Protein AF-A0A7V2F129-F1 (afdb_monomer)

pLDDT: mean 73.61, std 11.7, range [43.06, 91.44]

Foldseek 3Di:
DVVVCCLQCVLLVLLVVLVVCCVPPPPPVCQVVQQVLLVVLLVVQVVVVLVCVVVVNDQDPHDDDDDNRHPVSNSSSSSSVSSVVVVLVPDDPVVNVVVVCVVVCVVVVSVVVSVVVVVVVVVVVVVVD

Structure (mmCIF, N/CA/C/O backbone):
data_AF-A0A7V2F129-F1
#
_entry.id   AF-A0A7V2F129-F1
#
loop_
_atom_site.group_PDB
_atom_site.id
_atom_site.type_symbol
_atom_site.label_atom_id
_atom_site.label_alt_id
_atom_site.label_comp_id
_atom_site.label_asym_id
_atom_site.label_entity_id
_atom_site.label_seq_id
_atom_site.pdbx_PDB_ins_code
_atom_site.Cartn_x
_atom_site.Cartn_y
_atom_site.Cartn_z
_atom_site.occupancy
_atom_site.B_iso_or_equiv
_atom_site.auth_seq_id
_atom_site.auth_comp_id
_atom_site.auth_asym_id
_atom_site.auth_atom_id
_atom_site.pdbx_PDB_model_num
ATOM 1 N N . MET A 1 1 ? -5.299 -11.282 -24.309 1.00 58.06 1 MET A N 1
ATOM 2 C CA . MET A 1 1 ? -5.297 -9.811 -24.109 1.00 58.06 1 MET A CA 1
ATOM 3 C C . MET A 1 1 ? -5.269 -9.439 -22.627 1.00 58.06 1 MET A C 1
ATOM 5 O O . MET A 1 1 ? -4.355 -8.744 -22.212 1.00 58.06 1 MET A O 1
ATOM 9 N N . ILE A 1 2 ? -6.183 -9.981 -21.817 1.00 59.91 2 ILE A N 1
ATOM 10 C CA . ILE A 1 2 ? -6.295 -9.723 -20.370 1.00 59.91 2 ILE A CA 1
ATOM 11 C C . ILE A 1 2 ? -5.009 -10.062 -19.586 1.00 59.91 2 ILE A C 1
ATOM 13 O O . ILE A 1 2 ? -4.531 -9.243 -18.810 1.00 59.91 2 ILE A O 1
ATOM 17 N N . LEU A 1 3 ? -4.373 -11.208 -19.854 1.00 58.84 3 LEU A N 1
ATOM 18 C CA . LEU A 1 3 ? -3.151 -11.629 -19.147 1.00 58.84 3 LEU A CA 1
ATOM 19 C C . LEU A 1 3 ? -1.965 -10.655 -19.320 1.00 58.84 3 LEU A C 1
ATOM 21 O O . LEU A 1 3 ? -1.200 -10.443 -18.387 1.00 58.84 3 LEU A O 1
ATOM 25 N N . LYS A 1 4 ? -1.844 -10.018 -20.498 1.00 65.19 4 LYS A N 1
ATOM 26 C CA . LYS A 1 4 ? -0.794 -9.018 -20.768 1.00 65.19 4 LYS A CA 1
ATOM 27 C C . LYS A 1 4 ? -0.984 -7.754 -19.929 1.00 65.19 4 LYS A C 1
ATOM 29 O O . LYS A 1 4 ? 0.002 -7.149 -19.523 1.00 65.19 4 LYS A O 1
ATOM 34 N N . PHE A 1 5 ? -2.231 -7.373 -19.647 1.00 65.44 5 PHE A N 1
ATOM 35 C CA . PHE A 1 5 ? -2.540 -6.224 -18.797 1.00 65.44 5 PHE A CA 1
ATOM 36 C C . PHE A 1 5 ? -2.106 -6.472 -17.346 1.00 65.44 5 PHE A C 1
ATOM 38 O O . PHE A 1 5 ? -1.450 -5.620 -16.751 1.00 65.44 5 PHE A O 1
ATOM 45 N N . PHE A 1 6 ? -2.378 -7.670 -16.815 1.00 65.50 6 PHE A N 1
ATOM 46 C CA . PHE A 1 6 ? -1.966 -8.069 -15.464 1.00 65.50 6 PHE A CA 1
ATOM 47 C C . PHE A 1 6 ? -0.445 -8.036 -15.269 1.00 65.50 6 PHE A C 1
ATOM 49 O O . PHE A 1 6 ? 0.035 -7.590 -14.230 1.00 65.50 6 PHE A O 1
ATOM 56 N N . THR A 1 7 ? 0.320 -8.450 -16.281 1.00 67.19 7 THR A N 1
ATOM 57 C CA . THR A 1 7 ? 1.788 -8.410 -16.229 1.00 67.19 7 THR A CA 1
ATOM 58 C C . THR A 1 7 ? 2.375 -7.028 -16.506 1.00 67.19 7 THR A C 1
ATOM 60 O O . THR A 1 7 ? 3.459 -6.727 -16.014 1.00 67.19 7 THR A O 1
ATOM 63 N N . ALA A 1 8 ? 1.692 -6.197 -17.298 1.00 70.25 8 ALA A N 1
ATOM 64 C CA . ALA A 1 8 ? 2.155 -4.853 -17.644 1.00 70.25 8 ALA A CA 1
ATOM 65 C C . ALA A 1 8 ? 1.895 -3.833 -16.523 1.00 70.25 8 ALA A C 1
ATOM 67 O O . ALA A 1 8 ? 2.695 -2.920 -16.330 1.00 70.25 8 ALA A O 1
ATOM 68 N N . TYR A 1 9 ? 0.808 -4.004 -15.762 1.00 78.12 9 TYR A N 1
ATOM 69 C CA . TYR A 1 9 ? 0.388 -3.067 -14.716 1.00 78.12 9 TYR A CA 1
ATOM 70 C C . TYR A 1 9 ? 0.094 -3.765 -13.377 1.00 78.12 9 TYR A C 1
ATOM 72 O O . TYR A 1 9 ? -1.008 -3.630 -12.836 1.00 78.12 9 TYR A O 1
ATOM 80 N N . PRO A 1 10 ? 1.074 -4.478 -12.789 1.00 77.56 10 PRO A N 1
ATOM 81 C CA . PRO A 1 10 ? 0.868 -5.233 -11.553 1.00 77.56 10 PRO A CA 1
ATOM 82 C C . PRO A 1 10 ? 0.388 -4.342 -10.399 1.00 77.56 10 PRO A C 1
ATOM 84 O O . PRO A 1 10 ? -0.521 -4.716 -9.666 1.00 77.56 10 PRO A O 1
ATOM 87 N N . TYR A 1 11 ? 0.909 -3.115 -10.281 1.00 82.62 11 TYR A N 1
ATOM 88 C CA . TYR A 1 11 ?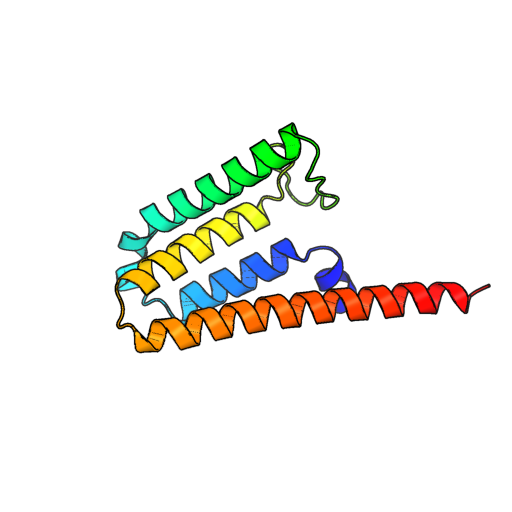 0.523 -2.188 -9.210 1.00 82.62 11 TYR A CA 1
ATOM 89 C C . TYR A 1 11 ? -0.922 -1.698 -9.311 1.00 82.62 11 TYR A C 1
ATOM 91 O O . TYR A 1 11 ? -1.559 -1.481 -8.285 1.00 82.62 11 TYR A O 1
ATOM 99 N N . VAL A 1 12 ? -1.455 -1.552 -10.529 1.00 84.44 12 VAL A N 1
ATOM 100 C CA . VAL A 1 12 ? -2.868 -1.199 -10.739 1.00 84.44 12 VAL A CA 1
ATOM 101 C C . VAL A 1 12 ? -3.746 -2.328 -10.217 1.00 84.44 12 VAL A C 1
ATOM 103 O O . VAL A 1 12 ? -4.685 -2.087 -9.463 1.00 84.44 12 VAL A O 1
ATOM 106 N N . VAL A 1 13 ? -3.394 -3.566 -10.562 1.00 83.25 13 VAL A N 1
ATOM 107 C CA . VAL A 1 13 ? -4.127 -4.755 -10.126 1.00 83.25 13 VAL A CA 1
ATOM 108 C C . VAL A 1 13 ? -4.080 -4.891 -8.611 1.00 83.25 13 VAL A C 1
ATOM 110 O O . VAL A 1 13 ? -5.128 -5.040 -7.989 1.00 83.25 13 VAL A O 1
ATOM 113 N N . TYR A 1 14 ? -2.896 -4.782 -8.006 1.00 82.56 14 TYR A N 1
ATOM 114 C CA . TYR A 1 14 ? -2.754 -4.840 -6.554 1.00 82.56 14 TYR A CA 1
ATOM 115 C C . TYR A 1 14 ? -3.594 -3.776 -5.862 1.00 82.56 14 TYR A C 1
ATOM 117 O O . TYR A 1 14 ? -4.317 -4.085 -4.921 1.00 82.56 14 TYR A O 1
ATOM 125 N N . SER A 1 15 ? -3.555 -2.538 -6.357 1.00 87.50 15 SER A N 1
ATOM 126 C CA . SER A 1 15 ? -4.359 -1.450 -5.810 1.00 87.50 15 SER A CA 1
ATOM 127 C C . SER A 1 15 ? -5.855 -1.774 -5.867 1.00 87.50 15 SER A C 1
ATOM 129 O O . SER A 1 15 ? -6.540 -1.688 -4.850 1.00 87.50 15 SER A O 1
ATOM 131 N N . ILE A 1 16 ? -6.356 -2.236 -7.019 1.00 88.56 16 ILE A N 1
ATOM 132 C CA . ILE A 1 16 ? -7.766 -2.617 -7.189 1.00 88.56 16 ILE A CA 1
ATOM 133 C C . ILE A 1 16 ? -8.154 -3.740 -6.222 1.00 88.56 16 ILE A C 1
ATOM 135 O O . ILE A 1 16 ? -9.176 -3.630 -5.550 1.00 88.56 16 ILE A O 1
ATOM 139 N N . LEU A 1 17 ? -7.344 -4.798 -6.118 1.00 87.69 17 LEU A N 1
ATOM 140 C CA . LEU A 1 17 ? -7.620 -5.929 -5.228 1.00 87.69 17 LEU A CA 1
ATOM 141 C C . LEU A 1 17 ? -7.642 -5.501 -3.757 1.00 87.69 17 LEU A C 1
ATOM 143 O O . LEU A 1 17 ? -8.553 -5.874 -3.020 1.00 87.69 17 LEU A O 1
ATOM 147 N N . THR A 1 18 ? -6.683 -4.679 -3.335 1.00 88.06 18 THR A N 1
ATOM 148 C CA . THR A 1 18 ? -6.617 -4.162 -1.964 1.00 88.06 18 THR A CA 1
ATOM 149 C C . THR A 1 18 ? -7.820 -3.283 -1.641 1.00 88.06 18 THR A C 1
ATOM 151 O O . THR A 1 18 ? -8.419 -3.432 -0.578 1.00 88.06 18 THR A O 1
ATOM 154 N N . TRP A 1 19 ? -8.228 -2.395 -2.546 1.00 89.62 19 TRP A N 1
ATOM 155 C CA . TRP A 1 19 ? -9.402 -1.551 -2.321 1.00 89.62 19 TRP A CA 1
ATOM 156 C C . TRP A 1 19 ? -10.712 -2.340 -2.380 1.00 89.62 19 TRP A C 1
ATOM 158 O O . TRP A 1 19 ? -11.593 -2.094 -1.559 1.00 89.62 19 TRP A O 1
ATOM 168 N N . ALA A 1 20 ? -10.828 -3.339 -3.257 1.00 87.44 20 ALA A N 1
ATOM 169 C CA . ALA A 1 20 ? -11.951 -4.273 -3.238 1.00 87.44 20 ALA A CA 1
ATOM 170 C C . ALA A 1 20 ? -12.032 -5.004 -1.888 1.00 87.44 20 ALA A C 1
ATOM 172 O O . ALA A 1 20 ? -13.102 -5.073 -1.288 1.00 87.44 20 ALA A O 1
ATOM 173 N N . PHE A 1 21 ? -10.894 -5.464 -1.358 1.00 84.88 21 PHE A N 1
ATOM 174 C CA . PHE A 1 21 ? -10.821 -6.079 -0.035 1.00 84.88 21 PHE A CA 1
ATOM 175 C C . PHE A 1 21 ? -11.283 -5.119 1.070 1.00 84.88 21 PHE A C 1
ATOM 177 O O . PHE A 1 21 ? -12.141 -5.469 1.878 1.00 84.88 21 PHE A O 1
ATOM 184 N N . VAL A 1 22 ? -10.765 -3.889 1.080 1.00 85.62 22 VAL A N 1
ATOM 185 C CA . VAL A 1 22 ? -11.170 -2.847 2.035 1.00 85.62 22 VAL A CA 1
ATOM 186 C C . VAL A 1 22 ? -12.684 -2.628 1.991 1.00 85.62 22 VAL A C 1
ATOM 188 O O . VAL A 1 22 ? -13.324 -2.625 3.035 1.00 85.62 22 VAL A O 1
ATOM 191 N N . LEU A 1 23 ? -13.278 -2.495 0.805 1.00 86.62 23 LEU A N 1
ATOM 192 C CA . LEU A 1 23 ? -14.709 -2.213 0.663 1.00 86.62 23 LEU A CA 1
ATOM 193 C C . LEU A 1 23 ? -15.606 -3.400 1.051 1.00 86.62 23 LEU A C 1
ATOM 195 O O . LEU A 1 23 ? -16.699 -3.182 1.572 1.00 86.62 23 LEU A O 1
ATOM 199 N N . ILE A 1 24 ? -15.160 -4.637 0.811 1.00 83.88 24 ILE A N 1
ATOM 200 C CA . ILE A 1 24 ? -15.926 -5.855 1.125 1.00 83.88 24 ILE A CA 1
ATOM 201 C C . ILE A 1 24 ? -15.845 -6.189 2.619 1.00 83.88 24 ILE A C 1
ATOM 203 O O . ILE A 1 24 ? -16.862 -6.492 3.243 1.00 83.88 24 ILE A O 1
ATOM 207 N N . PHE A 1 25 ? -14.646 -6.142 3.204 1.00 79.69 25 PHE A N 1
ATOM 208 C CA . PHE A 1 25 ? -14.401 -6.663 4.551 1.00 79.69 25 PHE A CA 1
ATOM 209 C C . PHE A 1 25 ? -14.445 -5.592 5.646 1.00 79.69 25 PHE A C 1
ATOM 211 O O . PHE A 1 25 ? -14.721 -5.912 6.803 1.00 79.69 25 PHE A O 1
ATOM 218 N N . ILE A 1 26 ? -14.221 -4.317 5.319 1.00 78.81 26 ILE A N 1
ATOM 219 C CA . ILE A 1 26 ? -14.205 -3.233 6.307 1.00 78.81 26 ILE A CA 1
ATOM 220 C C . ILE A 1 26 ? -15.531 -2.482 6.231 1.00 78.81 26 ILE A C 1
ATOM 222 O O . ILE A 1 26 ? -15.835 -1.785 5.265 1.00 78.81 26 ILE A O 1
ATOM 226 N N . ARG A 1 27 ? -16.347 -2.606 7.286 1.00 70.38 27 ARG A N 1
ATOM 227 C CA . ARG A 1 27 ? -17.666 -1.955 7.363 1.00 70.38 27 ARG A CA 1
ATOM 228 C C . ARG A 1 27 ? -17.559 -0.452 7.064 1.00 70.38 27 ARG A C 1
ATOM 230 O O . ARG A 1 27 ? -16.892 0.282 7.796 1.00 70.38 27 ARG A O 1
ATOM 237 N N . PHE A 1 28 ? -18.331 0.026 6.082 1.00 64.94 28 PHE A N 1
ATOM 238 C CA . PHE A 1 28 ? -18.384 1.435 5.650 1.00 64.94 28 PHE A CA 1
ATOM 239 C C . PHE A 1 28 ? -18.538 2.448 6.798 1.00 64.94 28 PHE A C 1
ATOM 241 O O . PHE A 1 28 ? -17.946 3.526 6.760 1.00 64.94 28 PHE A O 1
ATOM 248 N N . LYS A 1 29 ? -19.281 2.099 7.860 1.00 63.22 29 LYS A N 1
ATOM 249 C CA . LYS A 1 29 ? -19.480 2.972 9.034 1.00 63.22 29 LYS A CA 1
ATOM 250 C C . LYS A 1 29 ? -18.182 3.267 9.809 1.00 63.22 29 LYS A C 1
ATOM 252 O O . LYS A 1 29 ? -18.110 4.284 10.492 1.00 63.22 29 LYS A O 1
ATOM 257 N N . GLY A 1 30 ? -17.1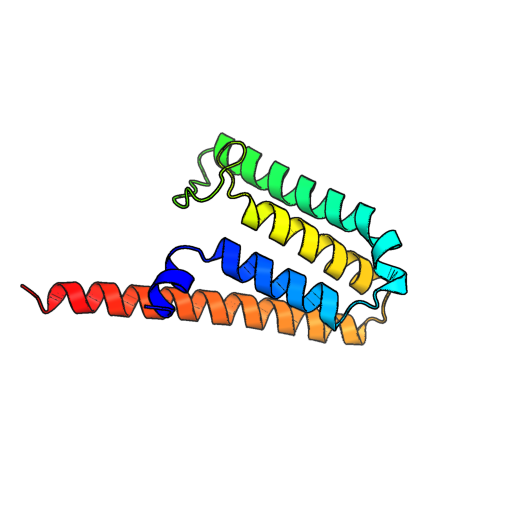59 2.413 9.704 1.00 65.81 30 GLY A N 1
ATOM 25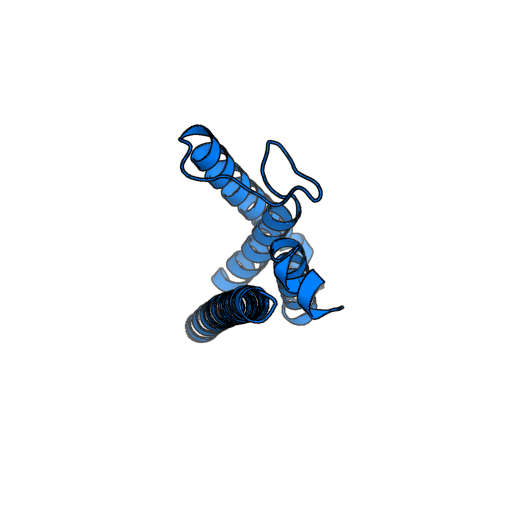8 C CA . GLY A 1 30 ? -15.862 2.573 10.370 1.00 65.81 30 GLY A CA 1
ATOM 259 C C . GLY A 1 30 ? -14.774 3.216 9.506 1.00 65.81 30 GLY A C 1
ATOM 260 O O . GLY A 1 30 ? -13.793 3.718 10.054 1.00 65.81 30 GLY A O 1
ATOM 261 N N . ILE A 1 31 ? -14.954 3.264 8.180 1.00 76.75 31 ILE A N 1
ATOM 262 C CA . ILE A 1 31 ? -13.883 3.626 7.240 1.00 76.75 31 ILE A CA 1
ATOM 263 C C . ILE A 1 31 ? -13.391 5.063 7.443 1.00 76.75 31 ILE A C 1
ATOM 265 O O . ILE A 1 31 ? -12.192 5.313 7.397 1.00 76.75 31 ILE A O 1
ATOM 269 N N . LYS A 1 32 ? -14.301 5.991 7.792 1.00 79.50 32 LYS A N 1
ATOM 270 C CA . LYS A 1 32 ? -13.984 7.400 8.099 1.00 79.50 32 LYS A CA 1
ATOM 271 C C . LYS A 1 32 ? -12.924 7.540 9.200 1.00 79.50 32 LYS A C 1
ATOM 273 O O . LYS A 1 32 ? -12.087 8.429 9.131 1.00 79.50 32 LYS A O 1
ATOM 278 N N . ARG A 1 33 ? -12.921 6.635 10.185 1.00 81.56 33 ARG A N 1
ATOM 279 C CA . ARG A 1 33 ? -11.945 6.633 11.289 1.00 81.56 33 ARG A CA 1
ATOM 280 C C . ARG A 1 33 ? -10.592 6.030 10.902 1.00 81.56 33 ARG A C 1
ATOM 282 O O . ARG A 1 33 ? -9.639 6.197 11.651 1.00 81.56 33 ARG A O 1
ATOM 289 N N . LEU A 1 34 ? -10.513 5.326 9.773 1.00 83.38 34 LEU A N 1
ATOM 290 C CA . LEU A 1 34 ? -9.305 4.649 9.292 1.00 83.38 34 LEU A CA 1
ATOM 291 C C . LEU A 1 34 ? -8.536 5.474 8.247 1.00 83.38 34 LEU A C 1
ATOM 293 O O . LEU A 1 34 ? -7.411 5.121 7.908 1.00 83.38 34 LEU A O 1
ATOM 297 N N . TRP A 1 35 ? -9.088 6.600 7.782 1.00 85.06 35 TRP A N 1
ATOM 298 C CA . TRP A 1 35 ? -8.401 7.520 6.865 1.00 85.06 35 TRP A CA 1
ATOM 299 C C . TRP A 1 35 ? -7.026 7.991 7.346 1.00 85.06 35 TRP A C 1
ATOM 301 O O . TRP A 1 35 ? -6.116 8.011 6.520 1.00 85.06 35 TRP A O 1
ATOM 311 N N . PRO A 1 36 ? -6.806 8.308 8.640 1.00 84.06 36 PRO A N 1
ATOM 312 C CA . PRO A 1 36 ? -5.467 8.654 9.114 1.00 84.06 36 PRO A CA 1
ATOM 313 C C . PRO A 1 36 ? -4.451 7.535 8.859 1.00 84.06 36 PRO A C 1
ATOM 315 O O . PRO A 1 36 ? -3.317 7.805 8.476 1.00 84.06 36 PRO A O 1
ATOM 318 N N . ALA A 1 37 ? -4.870 6.274 8.998 1.00 83.69 37 ALA A N 1
ATOM 319 C CA . ALA A 1 37 ? -4.021 5.127 8.705 1.00 83.69 37 ALA A CA 1
ATOM 320 C C . ALA A 1 37 ? -3.783 4.944 7.202 1.00 83.69 37 ALA A C 1
ATOM 322 O O . ALA A 1 37 ? -2.685 4.567 6.806 1.00 83.69 37 ALA A O 1
ATOM 323 N N . ALA A 1 38 ? -4.776 5.261 6.365 1.00 87.94 38 ALA A N 1
ATOM 324 C CA . ALA A 1 38 ? -4.611 5.292 4.914 1.00 87.94 38 ALA A CA 1
ATOM 325 C C . ALA A 1 38 ? -3.543 6.310 4.494 1.00 87.94 38 ALA A C 1
ATOM 327 O O . ALA A 1 38 ? -2.643 6.002 3.718 1.00 87.94 38 ALA A O 1
ATOM 328 N N . ILE A 1 39 ? -3.619 7.519 5.051 1.00 87.81 39 ILE A N 1
ATOM 329 C CA . ILE A 1 39 ? -2.671 8.600 4.771 1.00 87.81 39 ILE A CA 1
ATOM 330 C C . ILE A 1 39 ? -1.271 8.208 5.255 1.00 87.81 39 ILE A C 1
ATOM 332 O O . ILE A 1 39 ? -0.313 8.324 4.497 1.00 87.81 39 ILE A O 1
ATOM 336 N N . LEU A 1 40 ? -1.147 7.669 6.472 1.00 80.69 40 LEU A N 1
ATOM 337 C CA . LEU A 1 40 ? 0.131 7.177 6.995 1.00 80.69 40 LEU A CA 1
ATOM 338 C C . LEU A 1 40 ? 0.721 6.050 6.138 1.00 80.69 40 LEU A C 1
ATOM 340 O O . LEU A 1 40 ? 1.914 6.076 5.850 1.00 80.69 40 LEU A O 1
ATOM 344 N N . GLY A 1 41 ? -0.097 5.091 5.698 1.00 82.25 41 GLY A N 1
ATOM 345 C CA . GLY A 1 41 ? 0.339 4.000 4.822 1.00 82.25 41 GLY A CA 1
ATOM 346 C C . GLY A 1 41 ? 0.840 4.499 3.465 1.00 82.25 41 GLY A C 1
ATOM 347 O O . GLY A 1 41 ? 1.882 4.050 2.987 1.00 82.25 41 GLY A O 1
ATOM 348 N N . ALA A 1 42 ? 0.148 5.478 2.876 1.00 88.75 42 ALA A N 1
ATOM 349 C CA . ALA A 1 42 ? 0.584 6.141 1.649 1.00 88.75 42 ALA A CA 1
ATOM 350 C C . ALA A 1 42 ? 1.920 6.876 1.836 1.00 88.75 42 ALA A C 1
ATOM 352 O O . ALA A 1 42 ? 2.823 6.712 1.017 1.00 88.75 42 ALA A O 1
ATOM 353 N N . ILE A 1 43 ? 2.061 7.649 2.921 1.00 85.38 43 ILE A N 1
ATOM 354 C CA . ILE A 1 43 ? 3.283 8.402 3.236 1.00 85.38 43 ILE A CA 1
ATOM 355 C C . ILE A 1 43 ? 4.462 7.457 3.464 1.00 85.38 43 ILE A C 1
ATOM 357 O O . ILE A 1 43 ? 5.533 7.702 2.921 1.00 85.38 43 ILE A O 1
ATOM 361 N N . LEU A 1 44 ? 4.277 6.377 4.228 1.00 81.06 44 LEU A N 1
ATOM 362 C CA . LEU A 1 44 ? 5.331 5.397 4.497 1.00 81.06 44 LEU A CA 1
ATOM 363 C C . LEU A 1 44 ? 5.829 4.745 3.208 1.00 81.06 44 LEU A C 1
ATOM 365 O O . LEU A 1 44 ? 7.028 4.761 2.948 1.00 81.06 44 LEU A O 1
ATOM 369 N N . ILE A 1 45 ? 4.920 4.239 2.368 1.00 86.06 45 ILE A N 1
ATOM 370 C CA . ILE A 1 45 ? 5.293 3.649 1.075 1.00 86.06 45 ILE A CA 1
ATOM 371 C C . ILE A 1 45 ? 5.998 4.674 0.188 1.00 86.06 45 ILE A C 1
ATOM 373 O O . ILE A 1 45 ? 7.034 4.363 -0.398 1.00 86.06 45 ILE A O 1
ATOM 377 N N . PHE A 1 46 ? 5.474 5.898 0.113 1.00 84.06 46 PHE A N 1
ATOM 378 C CA . PHE A 1 46 ? 6.092 6.965 -0.664 1.00 84.06 46 PHE A CA 1
ATOM 379 C C . PHE A 1 46 ? 7.506 7.283 -0.164 1.00 84.06 46 PHE A C 1
ATOM 381 O O . PHE A 1 46 ? 8.441 7.280 -0.956 1.00 84.06 46 PHE A O 1
ATOM 388 N N . ALA A 1 47 ? 7.687 7.496 1.141 1.00 80.81 47 ALA A N 1
ATOM 389 C CA . ALA A 1 47 ? 8.975 7.834 1.738 1.00 80.81 47 ALA A CA 1
ATOM 390 C C . ALA A 1 47 ? 10.006 6.711 1.561 1.00 80.81 47 ALA A C 1
ATOM 392 O O . ALA A 1 47 ? 11.140 6.978 1.166 1.00 80.81 47 ALA A O 1
ATOM 393 N N . SER A 1 48 ? 9.612 5.454 1.794 1.00 79.31 48 SER A N 1
ATOM 394 C CA . SER A 1 48 ? 10.490 4.297 1.602 1.00 79.31 48 SER A CA 1
ATOM 395 C C . SER A 1 48 ? 10.936 4.162 0.150 1.00 79.31 48 SER A C 1
ATOM 397 O O . SER A 1 48 ? 12.123 3.994 -0.115 1.00 79.31 48 SER A O 1
ATOM 399 N N . LEU A 1 49 ? 10.009 4.274 -0.803 1.00 82.75 49 LEU A N 1
ATOM 400 C CA . LEU A 1 49 ? 10.341 4.164 -2.222 1.00 82.75 49 LEU A CA 1
ATOM 401 C C . LEU A 1 49 ? 11.153 5.360 -2.713 1.00 82.75 49 LEU A C 1
ATOM 403 O O . LEU A 1 49 ? 12.088 5.174 -3.483 1.00 82.75 49 LEU A O 1
ATOM 407 N N . TYR A 1 50 ? 10.851 6.566 -2.237 1.00 82.62 50 TYR A N 1
ATOM 408 C CA . TYR A 1 50 ? 11.609 7.766 -2.576 1.00 82.62 50 TYR A CA 1
ATOM 409 C C . TYR A 1 50 ? 13.060 7.646 -2.106 1.00 82.62 50 TYR A C 1
ATOM 411 O O . TYR A 1 50 ? 13.989 7.912 -2.868 1.00 82.62 50 TYR A O 1
ATOM 419 N N . TRP A 1 51 ? 13.263 7.157 -0.880 1.00 80.69 51 TRP A N 1
ATOM 420 C CA . TRP A 1 51 ? 14.594 6.876 -0.358 1.00 80.69 51 TRP A CA 1
ATOM 421 C C . TRP A 1 51 ? 15.313 5.802 -1.185 1.00 80.69 51 TRP A C 1
ATOM 423 O O . TRP A 1 51 ? 16.443 6.031 -1.609 1.00 80.69 51 TRP A O 1
ATOM 433 N N . LEU A 1 52 ? 14.649 4.680 -1.499 1.00 79.31 52 LEU A N 1
ATOM 434 C CA . LEU A 1 52 ? 15.218 3.593 -2.311 1.00 79.31 52 LEU A CA 1
ATOM 435 C C . LEU A 1 52 ? 15.587 4.021 -3.739 1.00 79.31 52 LEU A C 1
ATOM 437 O O . LEU A 1 52 ? 16.568 3.520 -4.293 1.00 79.31 52 LEU A O 1
ATOM 441 N N . ILE A 1 53 ? 14.824 4.941 -4.334 1.00 82.56 53 ILE A N 1
ATOM 442 C CA . ILE A 1 53 ? 15.170 5.573 -5.614 1.00 82.56 53 ILE A CA 1
ATOM 443 C C . ILE A 1 53 ? 16.419 6.440 -5.438 1.00 82.56 53 ILE A C 1
ATOM 445 O O . ILE A 1 53 ? 17.339 6.352 -6.248 1.00 82.56 53 ILE A O 1
ATOM 449 N N . GLY A 1 54 ? 16.485 7.228 -4.360 1.00 78.94 54 GLY A N 1
ATOM 450 C CA . GLY A 1 54 ? 17.628 8.085 -4.039 1.00 78.94 54 GLY A CA 1
ATOM 451 C C . GLY A 1 54 ? 18.944 7.322 -3.850 1.00 78.94 54 GLY A C 1
ATOM 452 O O . GLY A 1 54 ? 19.977 7.777 -4.330 1.00 78.94 54 GLY A O 1
ATOM 453 N N . VAL A 1 55 ? 18.914 6.139 -3.223 1.00 82.69 55 VAL A N 1
ATOM 454 C CA . VAL A 1 55 ? 20.092 5.251 -3.100 1.00 82.69 55 VAL A CA 1
ATOM 455 C C . VAL A 1 55 ? 20.316 4.345 -4.320 1.00 82.69 55 VAL A C 1
ATOM 457 O O . VAL A 1 55 ? 21.236 3.532 -4.325 1.00 82.69 55 VAL A O 1
ATOM 460 N N . GLY A 1 56 ? 19.494 4.463 -5.368 1.00 76.44 56 GLY A N 1
ATOM 461 C CA . GLY A 1 56 ? 19.649 3.721 -6.624 1.00 76.44 56 GLY A CA 1
ATOM 462 C C . GLY A 1 56 ? 19.285 2.233 -6.559 1.00 76.44 56 GLY A C 1
ATOM 463 O O . GLY A 1 56 ? 19.508 1.513 -7.531 1.00 76.44 56 GLY A O 1
ATOM 464 N N . VAL A 1 57 ? 18.706 1.771 -5.447 1.00 73.00 57 VAL A N 1
ATOM 465 C CA . VAL A 1 57 ? 18.318 0.368 -5.215 1.00 73.00 57 VAL A CA 1
ATOM 466 C C . VAL A 1 57 ? 17.019 0.017 -5.945 1.00 73.00 57 VAL A C 1
ATOM 468 O O . VAL A 1 57 ? 16.810 -1.131 -6.332 1.00 73.00 57 VAL A O 1
ATOM 471 N N . TYR A 1 58 ? 16.147 1.003 -6.167 1.00 71.19 58 TYR A N 1
ATOM 472 C CA . TYR A 1 58 ? 14.866 0.805 -6.836 1.00 71.19 58 TYR A CA 1
ATOM 473 C C . TYR A 1 58 ? 14.762 1.637 -8.115 1.00 71.19 58 TYR A C 1
ATOM 475 O O . TYR A 1 58 ? 14.903 2.859 -8.099 1.00 71.19 58 TYR A O 1
ATOM 483 N N . LYS A 1 59 ? 14.452 0.967 -9.229 1.00 66.38 59 LYS A N 1
ATOM 484 C CA . LYS A 1 59 ? 14.063 1.599 -10.493 1.00 66.38 59 LYS A CA 1
ATOM 485 C C . LYS A 1 59 ? 12.709 1.050 -10.919 1.00 66.38 59 LYS A C 1
ATOM 487 O O . LYS A 1 59 ? 12.580 -0.131 -11.234 1.00 66.38 59 LYS A O 1
ATOM 492 N N . SER A 1 60 ? 11.694 1.911 -10.926 1.00 65.44 60 SER A N 1
ATOM 493 C CA . SER A 1 60 ? 10.388 1.549 -11.469 1.00 65.44 60 SER A CA 1
ATOM 494 C C . SER A 1 60 ? 10.430 1.605 -12.994 1.00 65.44 60 SER A C 1
ATOM 496 O O . SER A 1 60 ? 10.575 2.680 -13.568 1.00 65.44 60 SER A O 1
ATOM 498 N N . ASN A 1 61 ? 10.233 0.462 -13.652 1.00 62.00 61 ASN A N 1
ATOM 499 C CA . ASN A 1 61 ? 10.050 0.396 -15.108 1.00 62.00 61 ASN A CA 1
ATOM 500 C C . ASN A 1 61 ? 8.608 0.716 -15.546 1.00 62.00 61 ASN A C 1
ATOM 502 O O . ASN A 1 61 ? 8.311 0.703 -16.738 1.00 62.00 61 ASN A O 1
ATOM 506 N N . ILE A 1 62 ? 7.694 0.963 -14.600 1.00 61.88 62 ILE A N 1
ATOM 507 C CA . ILE A 1 62 ? 6.268 1.153 -14.878 1.00 61.88 62 ILE A CA 1
ATOM 508 C C . ILE A 1 62 ? 5.932 2.648 -14.813 1.00 61.88 62 ILE A C 1
ATOM 510 O O . ILE A 1 62 ? 6.021 3.273 -13.757 1.00 61.88 62 ILE A O 1
ATOM 514 N N . THR A 1 63 ? 5.537 3.196 -15.965 1.00 59.28 63 THR A N 1
ATOM 515 C CA . THR A 1 63 ? 5.316 4.626 -16.256 1.00 59.28 63 THR A CA 1
ATOM 516 C C . THR A 1 63 ? 3.867 5.086 -16.132 1.00 59.28 63 THR A C 1
ATOM 518 O O . THR A 1 63 ? 3.570 6.238 -16.437 1.00 59.28 63 THR A O 1
ATOM 521 N N . PHE A 1 64 ? 2.930 4.224 -15.729 1.00 66.31 64 PHE A N 1
ATOM 522 C CA . PHE A 1 64 ? 1.532 4.643 -15.647 1.00 66.31 64 PHE A CA 1
ATOM 523 C C . PHE A 1 64 ? 1.291 5.490 -14.392 1.00 66.31 64 PHE A C 1
ATOM 525 O O . PHE A 1 64 ? 1.201 4.964 -13.282 1.00 66.31 64 PHE A O 1
ATOM 532 N N . LEU A 1 65 ? 1.195 6.806 -14.608 1.00 77.06 65 LEU A N 1
ATOM 533 C CA . LEU A 1 65 ? 0.962 7.846 -13.603 1.00 77.06 65 LEU A CA 1
ATOM 534 C C . LEU A 1 65 ? 2.049 7.882 -12.497 1.00 77.06 65 LEU A C 1
ATOM 536 O O . LEU A 1 65 ? 1.781 7.535 -11.345 1.00 77.06 65 LEU A O 1
ATOM 540 N N . PRO A 1 66 ? 3.303 8.252 -12.817 1.00 80.81 66 PRO A N 1
ATOM 541 C CA . PRO A 1 66 ? 4.374 8.316 -11.834 1.00 80.81 66 PRO A CA 1
ATOM 542 C C . PRO A 1 66 ? 4.300 9.624 -11.035 1.00 80.81 66 PRO A C 1
ATOM 544 O O . PRO A 1 66 ? 4.092 10.701 -11.588 1.00 80.81 66 PRO A O 1
ATOM 547 N N . VAL A 1 67 ? 4.535 9.535 -9.731 1.00 80.19 67 VAL A N 1
ATOM 548 C CA . VAL A 1 67 ? 4.638 10.664 -8.802 1.00 80.19 67 VAL A CA 1
ATOM 549 C C . VAL A 1 67 ? 6.036 10.607 -8.192 1.00 80.19 67 VAL A C 1
ATOM 551 O O . VAL A 1 67 ? 6.353 9.664 -7.475 1.00 80.19 67 VAL A O 1
ATOM 554 N N . PHE A 1 68 ? 6.908 11.559 -8.541 1.00 81.75 68 PHE A N 1
ATOM 555 C CA . PHE A 1 68 ? 8.335 11.553 -8.159 1.00 81.75 68 PHE A CA 1
ATOM 556 C C . PHE A 1 68 ? 9.071 10.234 -8.485 1.00 81.75 68 PHE A C 1
ATOM 558 O O . PHE A 1 68 ? 9.894 9.754 -7.713 1.00 81.75 68 PHE A O 1
ATOM 565 N N . GLY A 1 69 ? 8.751 9.614 -9.628 1.00 76.38 69 GLY A N 1
ATOM 566 C CA . GLY A 1 69 ? 9.345 8.334 -10.049 1.00 76.38 69 GLY A CA 1
ATOM 567 C C . GLY A 1 69 ? 8.720 7.089 -9.404 1.00 76.38 69 GLY A C 1
ATOM 568 O O . GLY A 1 69 ? 9.108 5.968 -9.732 1.00 76.38 69 GLY A O 1
ATOM 569 N N . ILE A 1 70 ? 7.719 7.264 -8.537 1.00 82.50 70 ILE A N 1
ATOM 570 C CA . ILE A 1 70 ? 6.993 6.182 -7.866 1.00 82.50 70 ILE A CA 1
ATOM 571 C C . ILE A 1 70 ? 5.638 5.965 -8.556 1.00 82.50 70 ILE A C 1
ATOM 573 O O . ILE A 1 70 ? 4.903 6.932 -8.759 1.00 82.50 70 ILE A O 1
ATOM 577 N N . PRO A 1 71 ? 5.248 4.724 -8.896 1.00 85.94 71 PRO A N 1
ATOM 578 C CA . PRO A 1 71 ? 3.929 4.452 -9.462 1.00 85.94 71 PRO A CA 1
ATOM 579 C C . PRO A 1 71 ? 2.807 4.877 -8.507 1.00 85.94 71 PRO A C 1
ATOM 581 O O . PRO A 1 71 ? 2.723 4.378 -7.385 1.00 85.94 71 PRO A O 1
ATOM 584 N N . PHE A 1 72 ? 1.894 5.740 -8.952 1.00 87.50 72 PHE A N 1
ATOM 585 C CA . PHE A 1 72 ? 0.791 6.230 -8.117 1.00 87.50 72 PHE A CA 1
ATOM 586 C C . PHE A 1 72 ? -0.069 5.106 -7.523 1.00 87.50 72 PHE A C 1
ATOM 588 O O . PHE A 1 72 ? -0.432 5.138 -6.348 1.00 87.50 72 PHE A O 1
ATOM 595 N N . PHE A 1 73 ? -0.347 4.060 -8.303 1.00 88.44 73 PHE A N 1
ATOM 596 C CA . PHE A 1 73 ? -1.148 2.924 -7.842 1.00 88.44 73 PHE A CA 1
ATOM 597 C C . PHE A 1 73 ? -0.478 2.126 -6.721 1.00 88.44 73 PHE A C 1
ATOM 599 O O . PHE A 1 73 ? -1.175 1.516 -5.913 1.00 88.44 73 PHE A O 1
ATOM 606 N N . LEU A 1 74 ? 0.853 2.189 -6.621 1.00 85.38 74 LEU A N 1
ATOM 607 C CA . LEU A 1 74 ? 1.601 1.604 -5.513 1.00 85.38 74 LEU A CA 1
ATOM 608 C C . LEU A 1 74 ? 1.416 2.418 -4.222 1.00 85.38 74 LEU A C 1
ATOM 610 O O . LEU A 1 74 ? 1.292 1.847 -3.142 1.00 85.38 74 LEU A O 1
ATOM 614 N N . ILE A 1 75 ? 1.300 3.744 -4.336 1.00 88.94 75 ILE A N 1
ATOM 615 C CA . ILE A 1 75 ? 0.962 4.634 -3.215 1.00 88.94 75 ILE A CA 1
ATOM 616 C C . ILE A 1 75 ? -0.479 4.373 -2.754 1.00 88.94 75 ILE A C 1
ATOM 618 O O . ILE A 1 75 ? -0.728 4.202 -1.562 1.00 88.94 75 ILE A O 1
ATOM 622 N N . LEU A 1 76 ? -1.426 4.267 -3.695 1.00 91.44 76 LEU A N 1
ATOM 623 C CA . LEU A 1 76 ? -2.816 3.898 -3.392 1.00 91.44 76 LEU A CA 1
ATOM 624 C C . LEU A 1 76 ? -2.930 2.511 -2.755 1.00 91.44 76 LEU A C 1
ATOM 626 O O . LEU A 1 76 ? -3.776 2.300 -1.885 1.00 91.44 76 LEU A O 1
ATOM 630 N N . TRP A 1 77 ? -2.088 1.572 -3.178 1.00 90.25 77 TRP A N 1
ATOM 631 C CA . TRP A 1 77 ? -1.984 0.259 -2.554 1.00 90.25 77 TRP A CA 1
ATOM 632 C C . TRP A 1 77 ? -1.484 0.370 -1.105 1.00 90.25 77 TRP A C 1
ATOM 634 O O . TRP A 1 77 ? -2.086 -0.209 -0.201 1.00 90.25 77 TRP A O 1
ATOM 644 N N . GLY A 1 78 ? -0.466 1.201 -0.855 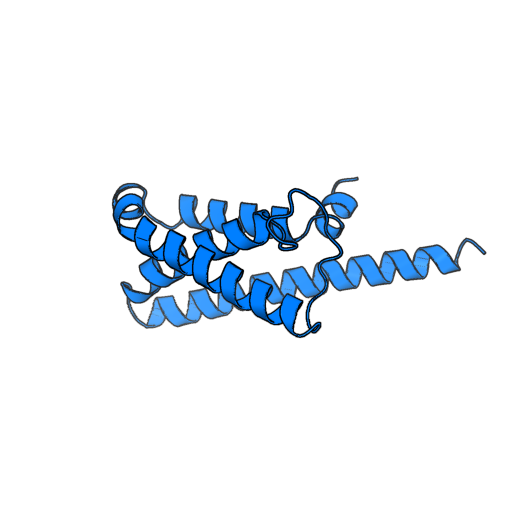1.00 87.44 78 GLY A N 1
ATOM 645 C CA . GLY A 1 78 ? -0.001 1.550 0.491 1.00 87.44 78 GLY A CA 1
ATOM 646 C C . GLY A 1 78 ? -1.096 2.136 1.382 1.00 87.44 78 GLY A C 1
ATOM 647 O O . GLY A 1 78 ? -1.232 1.744 2.542 1.00 87.44 78 GLY A O 1
ATOM 648 N N . ALA A 1 79 ? -1.931 3.014 0.825 1.00 90.56 79 ALA A N 1
ATOM 649 C CA . ALA A 1 79 ? -3.073 3.583 1.533 1.00 90.56 79 ALA A CA 1
ATOM 650 C C . ALA A 1 79 ? -4.086 2.509 1.955 1.00 90.56 79 ALA A C 1
ATOM 652 O O . ALA A 1 79 ? -4.484 2.446 3.119 1.00 90.56 79 ALA A O 1
ATOM 653 N N . GLY A 1 80 ? -4.468 1.627 1.028 1.00 89.62 80 GLY A N 1
ATOM 654 C CA . GLY A 1 80 ? -5.376 0.520 1.318 1.00 89.62 80 GLY A CA 1
ATOM 655 C C . GLY A 1 80 ? -4.824 -0.415 2.398 1.00 89.62 80 GLY A C 1
ATOM 656 O O . GLY A 1 80 ? -5.539 -0.758 3.338 1.00 89.62 80 GLY A O 1
ATOM 657 N N . ASN A 1 81 ? -3.530 -0.742 2.344 1.00 86.00 81 ASN A N 1
ATOM 658 C CA . ASN A 1 81 ? -2.883 -1.552 3.379 1.00 86.00 81 ASN A CA 1
ATOM 659 C C . ASN A 1 81 ? -2.826 -0.862 4.739 1.00 86.00 81 ASN A C 1
ATOM 661 O O . ASN A 1 81 ? -3.007 -1.528 5.753 1.00 86.00 81 ASN A O 1
ATOM 665 N N . GLY A 1 82 ? -2.643 0.458 4.784 1.00 85.31 82 GLY A N 1
ATOM 666 C CA . GLY A 1 82 ? -2.730 1.221 6.028 1.00 85.31 82 GLY A CA 1
ATOM 667 C C . GLY A 1 82 ? -4.101 1.079 6.699 1.00 85.31 82 GLY A C 1
ATOM 668 O O . GLY A 1 82 ? -4.182 0.849 7.906 1.00 85.31 82 GLY A O 1
ATOM 669 N N . ILE A 1 83 ? -5.185 1.125 5.914 1.00 88.50 83 ILE A N 1
ATOM 670 C CA . ILE A 1 83 ? -6.552 0.888 6.407 1.00 88.50 83 ILE A CA 1
ATOM 671 C C . ILE A 1 83 ? -6.704 -0.548 6.912 1.00 88.50 83 ILE A C 1
ATOM 673 O O . ILE A 1 83 ? -7.210 -0.748 8.018 1.00 88.50 83 ILE A O 1
ATOM 677 N N . ILE A 1 84 ? -6.265 -1.537 6.126 1.00 86.25 84 ILE A N 1
ATOM 678 C CA . ILE A 1 84 ? -6.332 -2.955 6.505 1.00 86.25 84 ILE A CA 1
ATOM 679 C C . ILE A 1 84 ? -5.585 -3.173 7.821 1.00 86.25 84 ILE A C 1
ATOM 681 O O . ILE A 1 84 ? -6.160 -3.730 8.751 1.00 86.25 84 ILE A O 1
ATOM 685 N N . LEU A 1 85 ? -4.358 -2.663 7.942 1.00 80.06 85 LEU A N 1
ATOM 686 C CA . LEU A 1 85 ? -3.517 -2.809 9.127 1.00 80.06 85 LEU A CA 1
ATOM 687 C C . LEU A 1 85 ? -4.120 -2.118 10.360 1.00 80.06 85 LEU A C 1
ATOM 689 O O . LEU A 1 85 ? -4.129 -2.687 11.449 1.00 80.06 85 LEU A O 1
ATOM 693 N N . ALA A 1 86 ? -4.668 -0.912 10.219 1.00 80.44 86 ALA A N 1
ATOM 694 C CA . ALA A 1 86 ? -5.295 -0.217 11.344 1.00 80.44 86 ALA A CA 1
ATOM 695 C C . ALA A 1 86 ? -6.623 -0.850 11.776 1.00 80.44 86 ALA A C 1
ATOM 697 O O . ALA A 1 86 ? -6.933 -0.879 12.969 1.00 80.44 86 ALA A O 1
ATOM 698 N N . ASN A 1 87 ? -7.397 -1.389 10.830 1.00 80.06 87 ASN A N 1
ATOM 699 C CA . ASN A 1 87 ? -8.566 -2.201 11.151 1.00 80.06 87 ASN A CA 1
ATOM 700 C C . ASN A 1 87 ? -8.147 -3.489 11.882 1.00 80.06 87 ASN A C 1
ATOM 702 O O . ASN A 1 87 ? -8.744 -3.868 12.883 1.00 80.06 87 ASN A O 1
ATOM 706 N N . TYR A 1 88 ? -7.056 -4.097 11.427 1.00 69.62 88 TYR A N 1
ATOM 707 C CA . TYR A 1 88 ? -6.471 -5.329 11.942 1.00 69.62 88 TYR A CA 1
ATOM 708 C C . TYR A 1 88 ? -5.890 -5.201 13.362 1.00 69.62 88 TYR A C 1
ATOM 710 O O . TYR A 1 88 ? -6.064 -6.097 14.188 1.00 69.62 88 TYR A O 1
ATOM 718 N N . ILE A 1 89 ? -5.253 -4.074 13.699 1.00 66.50 89 ILE A N 1
ATOM 719 C CA . ILE A 1 89 ? -4.730 -3.814 15.054 1.00 66.50 89 ILE A CA 1
ATOM 720 C C . ILE A 1 89 ? -5.868 -3.715 16.084 1.00 66.50 89 ILE A C 1
ATOM 722 O O . ILE A 1 89 ? -5.676 -4.059 17.252 1.00 66.50 89 ILE A O 1
ATOM 726 N N . ARG A 1 90 ? -7.072 -3.311 15.663 1.00 63.81 90 ARG A N 1
ATOM 727 C CA . ARG A 1 90 ? -8.249 -3.223 16.539 1.00 63.81 90 ARG A CA 1
ATOM 728 C C . ARG A 1 90 ? -8.946 -4.562 16.812 1.00 63.81 90 ARG A C 1
ATOM 730 O O . ARG A 1 90 ? -9.713 -4.625 17.769 1.00 63.81 90 ARG A O 1
ATOM 737 N N . GLU A 1 91 ? -8.690 -5.617 16.035 1.00 58.78 91 GLU A N 1
ATOM 738 C CA . GLU A 1 91 ? -9.361 -6.925 16.166 1.00 58.78 91 GLU A CA 1
ATOM 739 C C . GLU A 1 91 ? -8.496 -8.005 16.865 1.00 58.78 91 GLU A C 1
ATOM 741 O O . GLU A 1 91 ? -7.283 -7.847 17.054 1.00 58.78 91 GLU A O 1
ATOM 746 N N . LYS A 1 92 ? -9.140 -9.100 17.318 1.00 59.47 92 LYS A N 1
ATOM 747 C CA . LYS A 1 92 ? -8.556 -10.164 18.170 1.00 59.47 92 LYS A CA 1
ATOM 748 C C . LYS A 1 92 ? -7.423 -10.945 17.474 1.00 59.47 92 LYS A C 1
ATOM 750 O O . LYS A 1 92 ? -7.474 -11.225 16.280 1.00 59.47 92 LYS A O 1
ATOM 755 N N . THR A 1 93 ? -6.449 -11.415 18.261 1.00 57.12 93 THR A N 1
ATOM 756 C CA . THR A 1 93 ? -5.188 -12.069 17.839 1.00 57.12 93 THR A CA 1
ATOM 757 C C . THR A 1 93 ? -5.308 -13.303 16.924 1.00 57.12 93 THR A C 1
ATOM 759 O O . THR A 1 93 ? -4.363 -13.615 16.214 1.00 57.12 93 THR A O 1
ATOM 762 N N . TYR A 1 94 ? -6.437 -14.013 16.871 1.00 58.12 94 TYR A N 1
ATOM 763 C CA . TYR A 1 94 ? -6.580 -15.179 15.978 1.00 58.12 94 TYR A CA 1
ATOM 764 C C . TYR A 1 94 ? -6.891 -14.788 14.521 1.00 58.12 94 T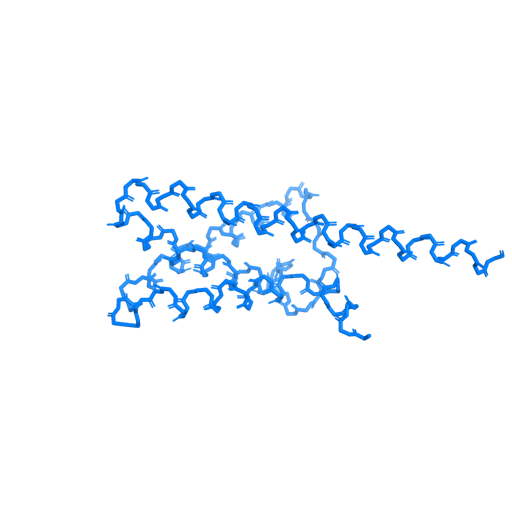YR A C 1
ATOM 766 O O . TYR A 1 94 ? -6.309 -15.331 13.585 1.00 58.12 94 TYR A O 1
ATOM 774 N N . GLN A 1 95 ? -7.734 -13.768 14.320 1.00 57.59 95 GLN A N 1
ATOM 775 C CA . GLN A 1 95 ? -8.000 -13.200 12.989 1.00 57.59 95 GLN A CA 1
ATOM 776 C C . GLN A 1 95 ? -6.736 -12.573 12.391 1.00 57.59 95 GLN A C 1
ATOM 778 O O . GLN A 1 95 ? -6.582 -12.509 11.174 1.00 57.59 95 GLN A O 1
ATOM 783 N N . ARG A 1 96 ? -5.788 -12.199 13.259 1.00 52.97 96 ARG A N 1
ATOM 784 C CA . ARG A 1 96 ? -4.494 -11.650 12.879 1.00 52.97 96 ARG A CA 1
ATOM 785 C C . ARG A 1 96 ? -3.650 -12.625 12.051 1.00 52.97 96 ARG A C 1
ATOM 787 O O . ARG A 1 96 ? -3.131 -12.264 10.994 1.00 52.97 96 ARG A O 1
ATOM 794 N N . ILE A 1 97 ? -3.539 -13.869 12.496 1.00 57.88 97 ILE A N 1
ATOM 795 C CA . ILE A 1 97 ? -2.691 -14.871 11.837 1.00 57.88 97 ILE A CA 1
ATOM 796 C C . ILE A 1 97 ? -3.271 -15.256 10.470 1.00 57.88 97 ILE A C 1
ATOM 798 O O . ILE A 1 97 ? -2.541 -15.288 9.483 1.00 57.88 97 ILE A O 1
ATOM 802 N N . LEU A 1 98 ? -4.591 -15.451 10.385 1.00 60.03 98 LEU A N 1
ATOM 803 C CA . LEU A 1 98 ? -5.274 -15.810 9.135 1.00 60.03 98 LEU A CA 1
ATOM 804 C C . LEU A 1 98 ? -5.162 -14.723 8.057 1.00 60.03 98 LEU A C 1
ATOM 806 O O . LEU A 1 98 ? -5.009 -15.041 6.882 1.00 60.03 98 LEU A O 1
ATOM 810 N N . LEU A 1 99 ? -5.195 -13.447 8.444 1.00 56.38 99 LEU A N 1
ATOM 811 C CA . LEU A 1 99 ? -5.083 -12.320 7.515 1.00 56.38 99 LEU A CA 1
ATOM 812 C C . LEU A 1 99 ? -3.652 -12.081 7.024 1.00 56.38 99 LEU A C 1
ATOM 814 O O . LEU A 1 99 ? -3.475 -11.826 5.838 1.00 56.38 99 LEU A O 1
ATOM 818 N N . ILE A 1 100 ? -2.635 -12.205 7.889 1.00 59.66 100 ILE A N 1
ATOM 819 C CA . ILE A 1 100 ? -1.226 -12.145 7.450 1.00 59.66 100 ILE A CA 1
ATOM 820 C C . ILE A 1 100 ? -0.931 -13.304 6.505 1.00 59.66 100 ILE A C 1
ATOM 822 O O . ILE A 1 100 ? -0.364 -13.084 5.439 1.00 59.66 100 ILE A O 1
ATOM 826 N N . LEU A 1 101 ? -1.347 -14.521 6.868 1.00 62.69 101 LEU A N 1
ATOM 827 C CA . LEU A 1 101 ? -1.159 -15.696 6.022 1.00 62.69 101 LEU A CA 1
ATOM 828 C C . LEU A 1 101 ? -1.920 -15.562 4.704 1.00 62.69 101 LEU A C 1
ATOM 830 O O . LEU A 1 101 ? -1.357 -15.861 3.660 1.00 62.69 101 LEU A O 1
ATOM 834 N N . GLY A 1 102 ? -3.154 -15.051 4.724 1.00 64.81 102 GLY A N 1
ATOM 835 C CA . GLY A 1 102 ? -3.931 -14.788 3.514 1.00 64.81 102 GLY A CA 1
ATOM 836 C C . GLY A 1 102 ? -3.285 -13.732 2.617 1.00 64.81 102 GLY A C 1
ATOM 837 O O . GLY A 1 102 ? -3.167 -13.938 1.414 1.00 64.81 102 GLY A O 1
ATOM 838 N N . PHE A 1 103 ? -2.809 -12.623 3.185 1.00 60.59 103 PHE A N 1
ATOM 839 C CA . PHE A 1 103 ? -2.179 -11.549 2.417 1.00 60.59 103 PHE A CA 1
ATOM 840 C C . PHE A 1 103 ? -0.813 -11.964 1.857 1.00 60.59 103 PHE A C 1
ATOM 842 O O . PHE A 1 103 ? -0.520 -11.709 0.688 1.00 60.59 103 PHE A O 1
ATOM 849 N N . ALA A 1 104 ? 0.000 -12.661 2.655 1.00 65.88 104 ALA A N 1
ATOM 850 C CA . ALA A 1 104 ? 1.262 -13.241 2.211 1.00 65.88 104 ALA A CA 1
ATOM 851 C C . ALA A 1 104 ? 1.030 -14.295 1.121 1.00 65.88 104 ALA A C 1
ATOM 853 O O . ALA A 1 104 ? 1.686 -14.249 0.086 1.00 65.88 104 ALA A O 1
ATOM 854 N N . ALA A 1 105 ? 0.045 -15.182 1.293 1.00 66.38 105 ALA A N 1
ATOM 855 C CA . ALA A 1 105 ? -0.319 -16.175 0.289 1.00 66.38 105 ALA A CA 1
ATOM 856 C C . ALA A 1 105 ? -0.787 -15.520 -1.016 1.00 66.38 105 ALA A C 1
ATOM 858 O O . ALA A 1 105 ? -0.325 -15.920 -2.080 1.00 66.38 105 ALA A O 1
ATOM 859 N N . ILE A 1 106 ? -1.643 -14.493 -0.965 1.00 67.12 106 ILE A N 1
ATOM 860 C CA . ILE A 1 106 ? -2.095 -13.766 -2.163 1.00 67.12 106 ILE A CA 1
ATOM 861 C C . ILE A 1 106 ? -0.909 -13.104 -2.867 1.00 67.12 106 ILE A C 1
ATOM 863 O O . ILE A 1 106 ? -0.773 -13.237 -4.080 1.00 67.12 106 ILE A O 1
ATOM 867 N N . THR A 1 107 ? -0.035 -12.433 -2.116 1.00 62.97 107 THR A N 1
ATOM 868 C CA . THR A 1 107 ? 1.123 -11.720 -2.674 1.00 62.97 107 THR A CA 1
ATOM 869 C C . THR A 1 107 ? 2.104 -12.692 -3.329 1.00 62.97 107 THR A C 1
ATOM 871 O O . THR A 1 107 ? 2.446 -12.521 -4.496 1.00 62.97 107 THR A O 1
ATOM 874 N N . VAL A 1 108 ? 2.476 -13.768 -2.628 1.00 70.06 108 VAL A N 1
ATOM 875 C CA . VAL A 1 108 ? 3.390 -14.800 -3.143 1.00 70.06 108 VAL A CA 1
ATOM 876 C C . VAL A 1 108 ? 2.784 -15.532 -4.340 1.00 70.06 108 VAL A C 1
ATOM 878 O O . VAL A 1 108 ? 3.463 -15.732 -5.343 1.00 70.06 108 VAL A O 1
ATOM 881 N N . THR A 1 109 ? 1.500 -15.898 -4.283 1.00 67.19 109 THR A N 1
ATOM 882 C CA . THR A 1 109 ? 0.824 -16.586 -5.398 1.00 67.19 109 THR A CA 1
ATOM 883 C C . THR A 1 109 ? 0.753 -15.692 -6.632 1.00 67.19 109 THR A C 1
ATOM 885 O O . THR A 1 109 ? 0.938 -16.159 -7.756 1.00 67.19 109 THR A O 1
ATOM 888 N N . PHE A 1 110 ? 0.511 -14.395 -6.443 1.00 62.53 110 PHE A N 1
ATOM 889 C CA . PHE A 1 110 ? 0.434 -13.458 -7.552 1.00 62.53 110 PHE A CA 1
ATOM 890 C C . PHE A 1 110 ? 1.813 -13.178 -8.161 1.00 62.53 110 PHE A C 1
ATOM 892 O O . PHE A 1 110 ? 1.940 -13.182 -9.384 1.00 62.53 110 PHE A O 1
ATOM 899 N N . GLU A 1 111 ? 2.859 -13.014 -7.347 1.00 68.00 111 GLU A N 1
ATOM 900 C CA . GLU A 1 111 ? 4.235 -12.888 -7.843 1.00 68.00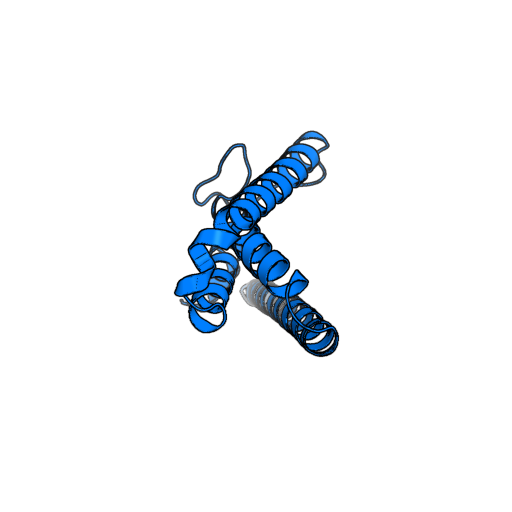 111 GLU A CA 1
ATOM 901 C C . GLU A 1 111 ? 4.694 -14.145 -8.586 1.00 68.00 111 GLU A C 1
ATOM 903 O O . GLU A 1 111 ? 5.198 -14.035 -9.705 1.00 68.00 111 GLU A O 1
ATOM 908 N N . ALA A 1 112 ? 4.432 -15.333 -8.035 1.00 67.75 112 ALA A N 1
ATOM 909 C CA . ALA A 1 112 ? 4.712 -16.602 -8.702 1.00 67.75 112 ALA A CA 1
ATOM 910 C C . ALA A 1 112 ? 3.958 -16.722 -10.038 1.00 67.75 112 ALA A C 1
ATOM 912 O O . ALA A 1 112 ? 4.525 -17.171 -11.034 1.00 67.75 112 ALA A O 1
ATOM 913 N N . GLY A 1 113 ? 2.702 -16.265 -10.097 1.00 68.62 113 GLY A N 1
ATOM 914 C CA . GLY A 1 113 ? 1.917 -16.211 -11.329 1.00 68.62 113 GLY A CA 1
ATOM 915 C C . GLY A 1 113 ? 2.502 -15.250 -12.368 1.00 68.62 113 GLY A C 1
ATOM 916 O O . GLY A 1 113 ? 2.653 -15.612 -13.534 1.00 68.62 113 GLY A O 1
ATOM 917 N N . VAL A 1 114 ? 2.891 -14.039 -11.959 1.00 64.94 114 VAL A N 1
ATOM 918 C CA . VAL A 1 114 ? 3.535 -13.058 -12.848 1.00 64.94 114 VAL A CA 1
ATOM 919 C C . VAL A 1 114 ? 4.873 -13.584 -13.366 1.00 64.94 114 VAL A C 1
ATOM 921 O O . VAL A 1 114 ? 5.191 -13.409 -14.544 1.00 64.94 114 VAL A O 1
ATOM 924 N N . GLU A 1 115 ? 5.653 -14.252 -12.521 1.00 69.94 115 GLU A N 1
ATOM 925 C CA . GLU A 1 115 ? 6.941 -14.821 -12.900 1.00 69.94 115 GLU A CA 1
ATOM 926 C C . GLU A 1 115 ? 6.786 -16.031 -13.835 1.00 69.94 115 GLU A C 1
ATOM 928 O O . GLU A 1 115 ? 7.497 -16.125 -14.836 1.00 69.94 115 GLU A O 1
ATOM 933 N N . ALA A 1 116 ? 5.805 -16.906 -13.593 1.00 70.62 116 ALA A N 1
ATOM 934 C CA . ALA A 1 116 ? 5.466 -18.009 -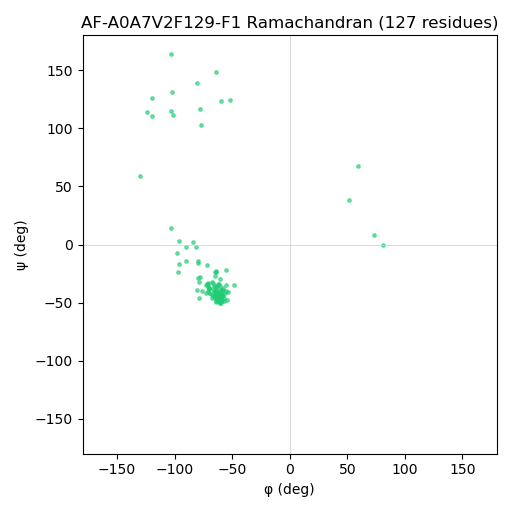14.491 1.00 70.62 116 ALA A CA 1
ATOM 935 C C . ALA A 1 116 ? 5.047 -17.504 -15.883 1.00 70.62 116 ALA A C 1
ATOM 937 O O . ALA A 1 116 ? 5.524 -18.012 -16.899 1.00 70.62 116 ALA A O 1
ATOM 938 N N . VAL A 1 117 ? 4.225 -16.450 -15.951 1.00 66.38 117 VAL A N 1
ATOM 939 C CA . VAL A 1 117 ? 3.813 -15.844 -17.229 1.00 66.38 117 VAL A CA 1
ATOM 940 C C . VAL A 1 117 ? 4.999 -15.202 -17.954 1.00 66.38 117 VAL A C 1
ATOM 942 O O . VAL A 1 117 ? 5.123 -15.361 -19.170 1.00 66.38 117 VAL A O 1
ATOM 945 N N . LYS A 1 118 ? 5.910 -14.533 -17.234 1.00 62.81 118 LYS A N 1
ATOM 946 C CA . LYS A 1 118 ? 7.154 -14.005 -17.818 1.00 62.81 118 LYS A CA 1
ATOM 947 C C . LYS A 1 118 ? 8.033 -15.122 -18.385 1.00 62.81 118 LYS A C 1
ATOM 949 O O . LYS A 1 118 ? 8.509 -14.991 -19.509 1.00 62.81 118 LYS A O 1
ATOM 954 N N . ARG A 1 119 ? 8.214 -16.236 -17.664 1.00 68.25 119 ARG A N 1
ATOM 955 C CA . ARG A 1 119 ? 8.998 -17.394 -18.142 1.00 68.25 119 ARG A CA 1
ATOM 956 C C . ARG A 1 119 ? 8.421 -17.977 -19.434 1.00 68.25 119 ARG A C 1
ATOM 958 O O . ARG A 1 119 ? 9.174 -18.199 -20.377 1.00 68.25 119 ARG A O 1
ATOM 965 N N . VAL A 1 120 ? 7.099 -18.148 -19.518 1.00 68.19 120 VAL A N 1
ATOM 966 C CA . VAL A 1 120 ? 6.429 -18.645 -20.737 1.00 68.19 120 VAL A 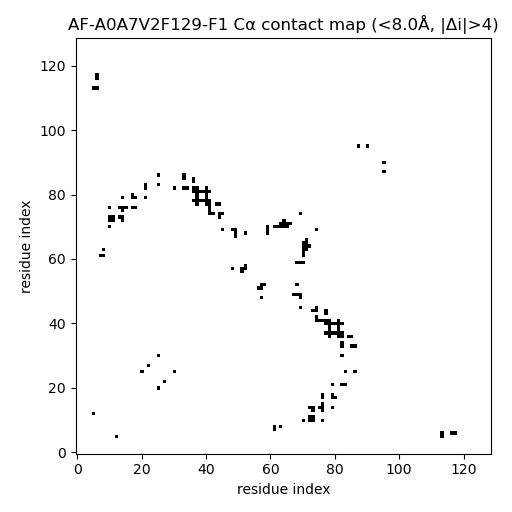CA 1
ATOM 967 C C . VAL A 1 120 ? 6.585 -17.667 -21.909 1.00 68.19 120 VAL A C 1
ATOM 969 O O . VAL A 1 120 ? 6.869 -18.092 -23.026 1.00 68.19 120 VAL A O 1
ATOM 972 N N . GLN A 1 121 ? 6.475 -16.355 -21.673 1.00 62.00 121 GLN A N 1
ATOM 973 C CA . GLN A 1 121 ? 6.713 -15.344 -22.714 1.00 62.00 121 GLN A CA 1
ATOM 974 C C . GLN A 1 121 ? 8.166 -15.322 -23.206 1.00 62.00 121 GLN A C 1
ATOM 976 O O . GLN A 1 121 ? 8.405 -15.102 -24.392 1.00 62.00 121 GLN A O 1
ATOM 981 N N . HIS A 1 122 ? 9.132 -15.565 -22.319 1.00 61.66 122 HIS A N 1
ATOM 982 C CA . HIS A 1 122 ? 10.537 -15.664 -22.702 1.00 61.66 122 HIS A CA 1
ATOM 983 C C . HIS A 1 122 ? 10.836 -16.936 -23.505 1.00 61.66 122 HIS A C 1
ATOM 985 O O . HIS A 1 122 ? 11.586 -16.846 -24.469 1.00 61.66 122 HIS A O 1
ATOM 991 N N . MET A 1 123 ? 10.217 -18.080 -23.188 1.00 58.16 123 MET A N 1
ATOM 992 C CA . MET A 1 123 ? 10.381 -19.320 -23.966 1.00 58.16 123 MET A CA 1
ATOM 993 C C . MET A 1 123 ? 9.710 -19.256 -25.345 1.00 58.16 123 MET A C 1
ATOM 995 O O . MET A 1 123 ? 10.286 -19.727 -26.319 1.00 58.16 123 MET A O 1
ATOM 999 N N . GLY A 1 124 ? 8.541 -18.614 -25.464 1.00 55.69 124 GLY A N 1
ATOM 1000 C CA . GLY A 1 124 ? 7.877 -18.417 -26.759 1.00 55.69 124 GLY A CA 1
ATOM 1001 C C . GLY A 1 124 ? 8.713 -17.612 -27.764 1.00 55.69 124 GLY A C 1
ATOM 1002 O O . GLY A 1 124 ? 8.644 -17.880 -28.956 1.00 55.69 124 GLY A O 1
ATOM 1003 N N . ARG A 1 125 ? 9.572 -16.695 -27.290 1.00 52.28 125 ARG A N 1
ATOM 1004 C CA . ARG A 1 125 ? 10.503 -15.926 -28.140 1.00 52.28 125 ARG A CA 1
ATOM 1005 C C . ARG A 1 125 ? 11.680 -16.736 -28.696 1.00 52.28 125 ARG A C 1
ATOM 1007 O O . ARG A 1 125 ? 12.305 -16.261 -29.635 1.00 52.28 125 ARG A O 1
ATOM 1014 N N . PHE A 1 126 ? 11.999 -17.905 -28.135 1.00 51.91 126 PHE A N 1
ATOM 1015 C CA . PHE A 1 126 ? 13.068 -18.776 -28.649 1.00 51.91 126 PHE A CA 1
ATOM 1016 C C . PHE A 1 126 ? 12.574 -19.788 -29.692 1.00 51.91 126 PHE A C 1
ATOM 1018 O O . PHE A 1 126 ? 13.397 -20.354 -30.396 1.00 51.91 126 PHE A O 1
ATOM 1025 N N . ASN A 1 127 ? 11.258 -19.990 -29.816 1.00 47.59 127 ASN A N 1
ATOM 1026 C CA . ASN A 1 127 ? 10.656 -20.856 -30.840 1.00 47.59 127 ASN A CA 1
ATOM 1027 C C . ASN A 1 127 ? 10.315 -20.116 -32.149 1.00 47.59 127 ASN A C 1
ATOM 1029 O O . ASN A 1 127 ? 9.819 -20.739 -33.082 1.00 47.59 127 ASN A O 1
ATOM 1033 N N . GLU A 1 128 ? 10.539 -18.800 -32.211 1.00 48.25 128 GLU A N 1
ATOM 1034 C CA . GLU A 1 128 ? 10.326 -17.968 -33.408 1.00 48.25 128 GLU A CA 1
ATOM 1035 C C . GLU A 1 128 ? 11.643 -17.610 -34.132 1.00 48.25 128 GLU A C 1
ATOM 1037 O O . GLU A 1 128 ? 11.648 -16.718 -34.981 1.00 48.25 128 GLU A O 1
ATOM 1042 N N . VAL A 1 129 ? 12.754 -18.287 -33.805 1.00 43.06 129 VAL A N 1
ATOM 1043 C CA . VAL A 1 129 ? 14.046 -18.183 -34.515 1.00 43.06 129 VAL A CA 1
ATOM 1044 C C . VAL A 1 129 ? 14.368 -19.503 -35.195 1.00 43.06 129 VAL A C 1
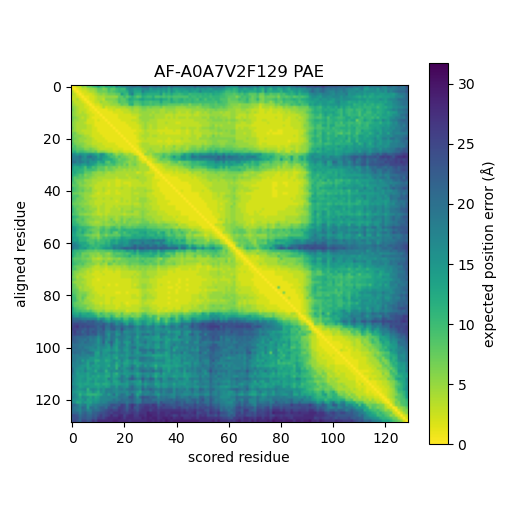ATOM 1046 O O . VAL A 1 129 ? 14.269 -20.543 -34.507 1.00 43.06 129 VAL A O 1
#

Solvent-accessible surface area (backbone atoms only — not comparable to full-atom values): 7031 Å² total; per-residue (Å²): 115,71,69,59,49,55,67,68,39,49,43,52,52,50,21,52,54,43,44,52,46,47,65,73,73,44,60,75,90,55,48,80,79,32,46,67,35,18,54,49,22,22,50,51,47,45,51,54,50,49,50,32,40,73,73,65,78,48,79,70,89,55,76,73,62,54,55,94,72,38,40,43,37,49,32,52,29,25,17,37,50,18,30,52,51,56,56,49,71,75,49,63,76,70,64,47,55,57,49,51,51,49,51,49,49,52,51,52,52,48,51,52,49,48,50,51,53,48,53,52,57,58,54,57,62,63,74,77,108

Radius of gyration: 16.98 Å; Cα contacts (8 Å, |Δi|>4): 100; chains: 1; bounding box: 40×32×53 Å

Mean predicted aligned error: 10.72 Å

Secondary structure (DSSP, 8-state):
-HHHHHHH-HHHHHHHHHHHHHHHHS-HHHHTTTHHHHHHHHHHHHHHHHHHHHTTS------SSEETTEEHHHHHHHHHHHHHHHHHHTS-HHHHHHHHHHHHHHHHHHHHHHHHHHHHHHHHTTTT-

Sequence (129 aa):
MILKFFTAYPYVVYSILTWAFVLIFIRFKGIKRLWPAAILGAILIFASLYWLIGVGVYKSNITFLPVFGIPFFLILWGAGNGIILANYIREKTYQRILLILGFAAITVTFEAGVEAVKRVQHMGRFNEV